Protein AF-Q8PYI3-F1 (afdb_monomer_lite)

Secondary structure (DSSP, 8-state):
-HHHHHHHTT-EEEEEEETTEEEEEEET--HHHHHHHHHH-HHHHTTT-

Foldseek 3Di:
DVVLVVVCPPFDFDFDCDPNDTDTATPPDDPVNVVVQVVVHDVSVVVHD

Structure (mmCIF, N/CA/C/O backbone):
data_AF-Q8PYI3-F1
#
_entry.id   AF-Q8PYI3-F1
#
loop_
_atom_site.group_PDB
_atom_site.id
_atom_site.type_symbol
_atom_site.label_atom_id
_atom_site.label_alt_id
_atom_site.label_comp_id
_atom_site.label_asym_id
_atom_site.label_entity_id
_atom_site.label_seq_id
_atom_site.pdbx_PDB_ins_code
_atom_site.Cartn_x
_atom_site.Cartn_y
_atom_site.Cartn_z
_atom_site.occupancy
_atom_site.B_iso_or_equiv
_atom_site.auth_seq_id
_atom_site.auth_comp_id
_atom_site.auth_asym_id
_ato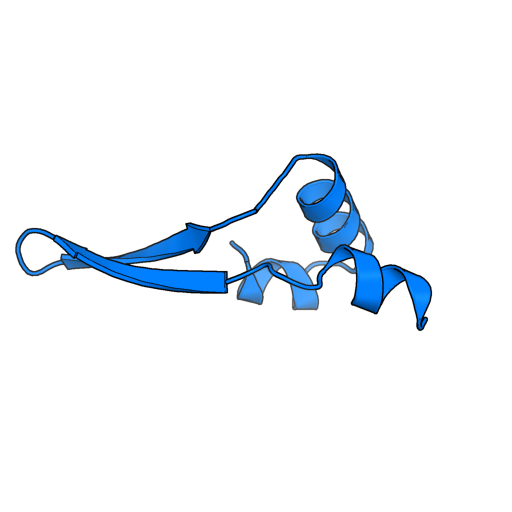m_site.auth_atom_id
_atom_site.pdbx_PDB_model_num
ATOM 1 N N . MET A 1 1 ? 3.090 5.359 -18.526 1.00 62.84 1 MET A N 1
ATOM 2 C CA . MET A 1 1 ? 2.269 5.081 -17.320 1.00 62.84 1 MET A CA 1
ATOM 3 C C . MET A 1 1 ? 1.832 3.618 -17.154 1.00 62.84 1 MET A C 1
ATOM 5 O O . MET A 1 1 ? 1.754 3.185 -16.016 1.00 62.84 1 MET A O 1
ATOM 9 N N . LYS A 1 2 ? 1.600 2.823 -18.220 1.00 68.19 2 LYS A N 1
ATOM 10 C CA . LYS A 1 2 ? 1.155 1.404 -18.123 1.00 68.19 2 LYS A CA 1
ATOM 11 C C . LYS A 1 2 ? 1.953 0.516 -17.147 1.00 68.19 2 LYS A C 1
ATOM 13 O O . LYS A 1 2 ? 1.368 -0.320 -16.473 1.00 68.19 2 LYS A O 1
ATOM 18 N N . TRP A 1 3 ? 3.269 0.702 -17.061 1.00 72.25 3 TRP A N 1
ATOM 19 C CA . TRP A 1 3 ? 4.156 -0.086 -16.195 1.00 72.25 3 TRP A CA 1
ATOM 20 C C . TRP A 1 3 ? 3.883 0.107 -14.693 1.00 72.25 3 TRP A C 1
ATOM 22 O O . TRP A 1 3 ? 3.788 -0.872 -13.960 1.00 72.25 3 TRP A O 1
ATOM 32 N N . ALA A 1 4 ? 3.658 1.347 -14.250 1.00 68.69 4 ALA A N 1
ATOM 33 C CA . ALA A 1 4 ? 3.322 1.650 -12.860 1.00 68.69 4 ALA A CA 1
ATOM 34 C C . ALA A 1 4 ? 1.987 1.003 -12.450 1.00 68.69 4 ALA A C 1
ATOM 36 O O . ALA A 1 4 ? 1.884 0.426 -11.374 1.00 68.69 4 ALA A O 1
ATOM 37 N N . PHE A 1 5 ? 0.991 0.998 -13.343 1.00 70.25 5 PHE A N 1
ATOM 38 C CA . PHE A 1 5 ? -0.280 0.303 -13.103 1.00 70.25 5 PHE A CA 1
ATOM 39 C C . PHE A 1 5 ? -0.115 -1.214 -12.959 1.00 70.25 5 PHE A C 1
ATOM 41 O O . PHE A 1 5 ? -0.780 -1.820 -12.124 1.00 70.25 5 PHE A O 1
ATOM 48 N N . MET A 1 6 ? 0.782 -1.835 -13.733 1.00 74.94 6 MET A N 1
ATOM 49 C CA . MET A 1 6 ? 1.073 -3.265 -13.583 1.00 74.94 6 MET A CA 1
ATOM 50 C C . MET A 1 6 ? 1.732 -3.586 -12.237 1.00 74.94 6 MET A C 1
ATOM 52 O O . MET A 1 6 ? 1.394 -4.602 -11.640 1.00 74.94 6 MET A O 1
ATOM 56 N N . LEU A 1 7 ? 2.602 -2.709 -11.725 1.00 71.56 7 LEU A N 1
ATOM 57 C CA . LEU A 1 7 ? 3.249 -2.878 -10.416 1.00 71.56 7 LEU A CA 1
ATOM 58 C C . LEU A 1 7 ? 2.278 -2.717 -9.240 1.00 71.56 7 LEU A C 1
ATOM 60 O O . LEU A 1 7 ? 2.429 -3.382 -8.218 1.00 71.56 7 LEU A O 1
ATOM 64 N N . MET A 1 8 ? 1.271 -1.860 -9.391 1.00 74.25 8 MET A N 1
ATOM 65 C CA . MET A 1 8 ? 0.237 -1.630 -8.375 1.00 74.25 8 MET A CA 1
ATOM 66 C C . MET A 1 8 ? -0.875 -2.689 -8.422 1.00 74.25 8 MET A C 1
ATOM 68 O O . MET A 1 8 ? -1.700 -2.779 -7.513 1.00 74.25 8 MET A O 1
ATOM 72 N N . ARG A 1 9 ? -0.898 -3.524 -9.468 1.00 72.12 9 ARG A N 1
ATOM 73 C CA . ARG A 1 9 ? -1.890 -4.586 -9.635 1.00 72.12 9 ARG A CA 1
ATOM 74 C C . ARG A 1 9 ? -1.778 -5.589 -8.480 1.00 72.12 9 ARG A C 1
ATOM 76 O O . ARG A 1 9 ? -0.689 -6.035 -8.122 1.00 72.12 9 ARG A O 1
ATOM 83 N N . GLY A 1 10 ? -2.919 -5.921 -7.882 1.00 70.56 10 GLY A N 1
ATOM 84 C CA . GLY A 1 10 ? -2.997 -6.845 -6.751 1.00 70.56 10 GLY A CA 1
ATOM 85 C C . GLY A 1 10 ? -2.759 -6.217 -5.378 1.00 70.56 10 GLY A C 1
ATOM 86 O O . GLY A 1 10 ? -2.782 -6.962 -4.405 1.00 70.56 10 GLY A O 1
ATOM 87 N N . ILE A 1 11 ? -2.548 -4.894 -5.271 1.00 74.12 11 ILE A N 1
ATOM 88 C CA . ILE A 1 11 ? -2.783 -4.212 -3.991 1.00 74.12 11 ILE A CA 1
ATOM 89 C C . ILE A 1 11 ? -4.286 -4.285 -3.721 1.00 74.12 11 ILE A C 1
ATOM 91 O O . ILE A 1 11 ? -5.084 -3.816 -4.534 1.00 74.12 11 ILE A O 1
ATOM 95 N N . THR A 1 12 ? -4.665 -4.908 -2.613 1.00 71.19 12 THR A N 1
ATOM 96 C CA . THR A 1 12 ? -6.068 -5.092 -2.242 1.00 71.19 12 THR A CA 1
ATOM 97 C C . THR A 1 12 ? -6.294 -4.444 -0.890 1.00 71.19 12 THR A C 1
ATOM 99 O O . THR A 1 12 ? -5.621 -4.773 0.084 1.00 71.19 12 THR A O 1
ATOM 102 N N . GLU A 1 13 ? -7.238 -3.510 -0.844 1.00 68.31 13 GLU A N 1
ATOM 103 C CA . GLU A 1 13 ? -7.739 -2.957 0.407 1.00 68.31 13 GLU A CA 1
ATOM 104 C C . GLU A 1 13 ? -8.599 -4.028 1.083 1.00 68.31 13 GLU A C 1
ATOM 106 O O . GLU A 1 13 ? -9.624 -4.454 0.546 1.00 68.31 13 GLU A O 1
ATOM 111 N N . VAL A 1 14 ? -8.152 -4.505 2.239 1.00 65.31 14 VAL A N 1
ATOM 112 C CA . VAL A 1 14 ? -8.880 -5.474 3.051 1.00 65.31 14 VAL A CA 1
ATOM 113 C C . VAL A 1 14 ? -9.395 -4.740 4.275 1.00 65.31 14 VAL A C 1
ATOM 115 O O . VAL A 1 14 ? -8.628 -4.272 5.115 1.00 65.31 14 VAL A O 1
ATOM 118 N N . LYS A 1 15 ? -10.717 -4.635 4.380 1.00 56.53 15 LYS A N 1
ATOM 119 C CA . LYS A 1 15 ? -11.372 -4.131 5.584 1.00 56.53 15 LYS A CA 1
ATOM 120 C C . LYS A 1 15 ? -11.525 -5.301 6.542 1.00 56.53 15 LYS A C 1
ATOM 122 O O . LYS A 1 15 ? -12.324 -6.199 6.290 1.00 56.53 15 LYS A O 1
ATOM 127 N N . LEU A 1 16 ? -10.710 -5.315 7.590 1.00 65.38 16 LEU A N 1
ATOM 128 C CA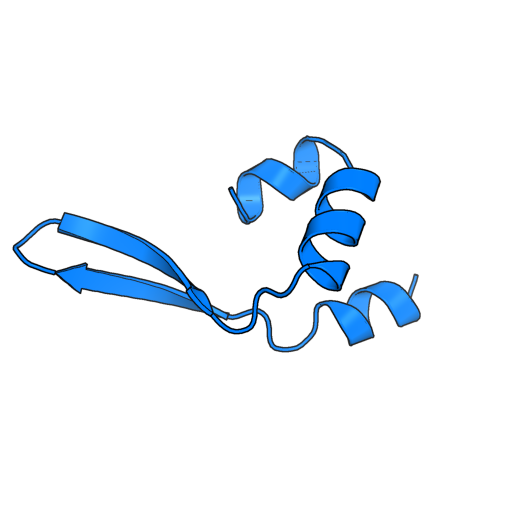 . LEU A 1 16 ? -10.813 -6.295 8.661 1.00 65.38 16 LEU A CA 1
ATOM 129 C C . LEU A 1 16 ? -11.601 -5.662 9.799 1.00 65.38 16 LEU A C 1
ATOM 131 O O . LEU A 1 16 ? -11.199 -4.645 10.361 1.00 65.38 16 LEU A O 1
ATOM 135 N N . GLU A 1 17 ? -12.739 -6.257 10.118 1.00 59.59 17 GLU A N 1
ATOM 136 C CA . GLU A 1 17 ? -13.533 -5.875 11.275 1.00 59.59 17 GLU A CA 1
ATOM 137 C C . GLU A 1 17 ? -13.101 -6.770 12.438 1.00 59.59 17 GLU A C 1
ATOM 139 O O . GLU A 1 17 ? -13.389 -7.966 12.464 1.00 59.59 17 GLU A O 1
ATOM 144 N N . ILE A 1 18 ? -12.309 -6.206 13.349 1.00 64.31 18 ILE A N 1
ATOM 145 C CA . ILE A 1 18 ? -11.800 -6.906 14.531 1.00 64.31 18 ILE A CA 1
ATOM 146 C C . ILE A 1 18 ? -12.311 -6.131 15.743 1.00 64.31 18 ILE A C 1
ATOM 148 O O . ILE A 1 18 ? -12.050 -4.936 15.868 1.00 64.31 18 ILE A O 1
ATOM 152 N N . ASP A 1 19 ? -13.057 -6.800 16.624 1.00 61.81 19 ASP A N 1
ATOM 153 C CA . ASP A 1 19 ? -13.509 -6.247 17.912 1.00 61.81 19 ASP A CA 1
ATOM 154 C C . ASP A 1 19 ? -14.252 -4.894 17.802 1.00 61.81 19 ASP A C 1
ATOM 156 O O . ASP A 1 19 ? -13.953 -3.918 18.488 1.00 61.81 19 ASP A O 1
ATOM 160 N N . SER A 1 20 ? -15.239 -4.811 16.899 1.00 70.56 20 SER A N 1
A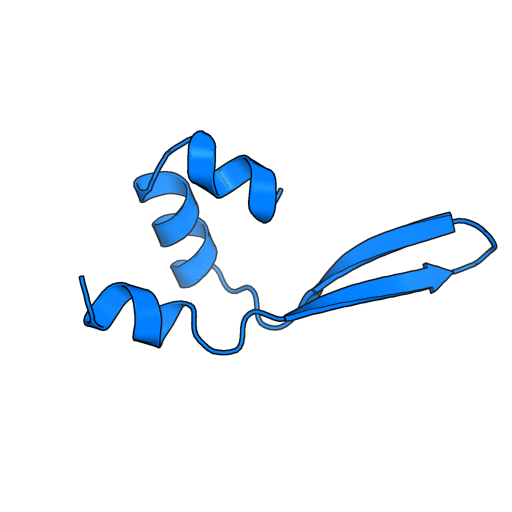TOM 161 C CA . SER A 1 20 ? -16.024 -3.589 16.615 1.00 70.56 20 SER A CA 1
ATOM 162 C C . SER A 1 20 ? -15.208 -2.385 16.111 1.00 70.56 20 SER A C 1
ATOM 164 O O . SER A 1 20 ? -15.730 -1.271 16.025 1.00 70.56 20 SER A O 1
ATOM 166 N N . LYS A 1 21 ? -13.933 -2.583 15.745 1.00 59.66 21 LYS A N 1
ATOM 167 C CA . LYS A 1 21 ? -13.115 -1.602 15.027 1.00 59.66 21 LYS A CA 1
ATOM 168 C C . LYS A 1 21 ? -12.896 -2.063 13.594 1.00 59.66 21 LYS A C 1
ATOM 170 O O . LYS A 1 21 ? -12.358 -3.138 13.334 1.00 59.66 21 LYS A O 1
ATOM 175 N N . VAL A 1 22 ? -13.268 -1.200 12.656 1.00 63.38 22 VAL A N 1
ATOM 176 C CA . VAL A 1 22 ? -12.923 -1.368 11.245 1.00 63.38 22 VAL A CA 1
ATOM 177 C C . VAL A 1 22 ? -11.471 -0.934 11.071 1.00 63.38 22 VAL A C 1
ATOM 179 O O . VAL A 1 22 ? -11.154 0.251 11.169 1.00 63.38 22 VAL A O 1
ATOM 182 N N . VAL A 1 23 ? -10.585 -1.899 10.836 1.00 67.31 23 VAL A N 1
ATOM 183 C CA . VAL A 1 23 ? -9.184 -1.651 10.496 1.00 67.31 23 VAL A CA 1
ATOM 184 C C . VAL A 1 23 ? -9.014 -1.905 9.006 1.00 67.31 23 VAL A C 1
ATOM 186 O O . VAL A 1 23 ? -9.079 -3.039 8.530 1.00 67.31 23 VAL A O 1
ATOM 189 N N . THR A 1 24 ? -8.788 -0.834 8.253 1.00 66.50 24 THR A N 1
ATOM 190 C CA . THR A 1 24 ? -8.413 -0.933 6.844 1.00 66.50 24 THR A CA 1
ATOM 191 C C . THR A 1 24 ? -6.946 -1.338 6.760 1.00 66.50 24 THR A C 1
ATOM 193 O O . THR A 1 24 ? -6.066 -0.579 7.162 1.00 66.50 24 THR A O 1
ATOM 196 N N . GLN A 1 25 ? -6.670 -2.542 6.264 1.00 69.31 25 GLN A N 1
ATOM 197 C CA . GLN A 1 25 ? -5.315 -3.009 5.986 1.00 69.31 25 GLN A CA 1
ATOM 198 C C . GLN A 1 25 ? -5.098 -3.150 4.487 1.00 69.31 25 GLN A C 1
ATOM 200 O O . GLN A 1 25 ? -6.005 -3.476 3.724 1.00 69.31 25 GLN A O 1
ATOM 205 N N . ILE A 1 26 ? -3.861 -2.933 4.058 1.00 74.94 26 ILE A N 1
ATOM 206 C CA . ILE A 1 26 ? -3.488 -3.045 2.652 1.00 74.94 26 ILE A CA 1
ATOM 207 C C . ILE A 1 26 ? -2.726 -4.343 2.457 1.00 74.94 26 ILE A C 1
ATOM 209 O O . ILE A 1 26 ? -1.570 -4.474 2.862 1.00 74.94 26 ILE A O 1
ATOM 213 N N . ALA A 1 27 ? -3.380 -5.310 1.824 1.00 70.00 27 ALA A N 1
ATOM 214 C CA . ALA A 1 27 ? -2.765 -6.577 1.475 1.00 70.00 27 ALA A CA 1
ATOM 215 C C . ALA A 1 27 ? -1.876 -6.424 0.230 1.00 70.00 27 ALA A C 1
ATOM 217 O O . ALA A 1 27 ? -2.125 -5.592 -0.648 1.00 70.00 27 ALA A O 1
ATOM 218 N N . ASN A 1 28 ? -0.833 -7.257 0.141 1.00 71.25 28 ASN A N 1
ATOM 219 C CA . ASN A 1 28 ? 0.152 -7.270 -0.952 1.00 71.25 28 ASN A CA 1
ATOM 220 C C . ASN A 1 28 ? 0.924 -5.949 -1.144 1.00 71.25 28 ASN A C 1
ATOM 222 O O . ASN A 1 28 ? 1.416 -5.663 -2.248 1.00 71.25 28 ASN A O 1
ATOM 226 N N . MET A 1 29 ? 1.043 -5.154 -0.081 1.00 78.19 29 MET A N 1
ATOM 227 C CA . MET A 1 29 ? 1.902 -3.978 -0.028 1.00 78.19 29 MET A CA 1
ATOM 228 C C . MET A 1 29 ? 3.350 -4.407 0.245 1.00 78.19 29 MET A C 1
ATOM 230 O O . MET A 1 29 ? 3.614 -5.159 1.178 1.00 78.19 29 MET A O 1
ATOM 234 N N . ASN A 1 30 ? 4.294 -3.948 -0.579 1.00 79.94 30 ASN A N 1
ATOM 235 C CA . ASN A 1 30 ? 5.724 -4.207 -0.398 1.00 79.94 30 ASN A CA 1
ATOM 236 C C . ASN A 1 30 ? 6.524 -2.900 -0.490 1.00 79.94 30 ASN A C 1
ATOM 238 O O . ASN A 1 30 ? 5.998 -1.858 -0.884 1.00 79.94 30 ASN A O 1
ATOM 242 N N . GLU A 1 31 ? 7.807 -2.951 -0.139 1.00 79.56 31 GLU A N 1
ATOM 243 C CA . GLU A 1 31 ? 8.658 -1.758 -0.067 1.00 79.56 31 GLU A CA 1
ATOM 244 C C . GLU A 1 31 ? 8.767 -1.013 -1.412 1.00 79.56 31 GLU A C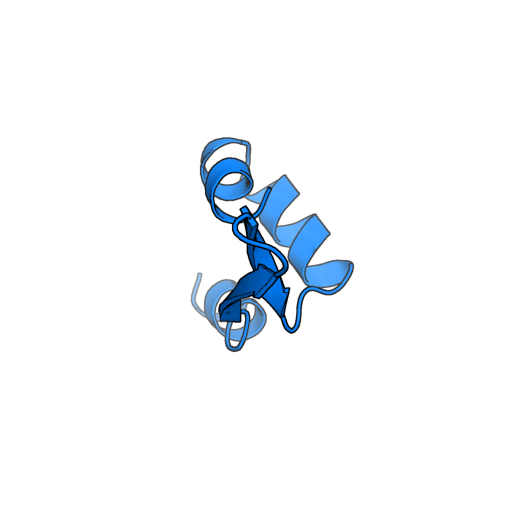 1
ATOM 246 O O . GLU A 1 31 ? 8.772 0.219 -1.454 1.00 79.56 31 GLU A O 1
ATOM 251 N N . VAL A 1 32 ? 8.792 -1.751 -2.526 1.00 78.75 32 VAL A N 1
ATOM 252 C CA . VAL A 1 32 ? 8.838 -1.181 -3.881 1.00 78.75 32 VAL A CA 1
ATOM 253 C C . VAL A 1 32 ? 7.562 -0.393 -4.178 1.00 78.75 32 VAL A C 1
ATOM 255 O O . VAL A 1 32 ? 7.638 0.756 -4.610 1.00 78.75 32 VAL A O 1
ATOM 258 N N . LYS A 1 33 ? 6.386 -0.963 -3.894 1.00 78.38 33 LYS A N 1
ATOM 259 C CA . LYS A 1 33 ? 5.087 -0.296 -4.074 1.00 78.38 33 LYS A CA 1
ATOM 260 C C . LYS A 1 33 ? 4.947 0.921 -3.154 1.00 78.38 33 LYS A C 1
ATOM 262 O O . LYS A 1 33 ? 4.494 1.968 -3.606 1.00 78.38 33 LYS A O 1
ATOM 267 N N . ALA A 1 34 ? 5.428 0.833 -1.911 1.00 80.38 34 ALA A N 1
ATOM 268 C CA . ALA A 1 34 ? 5.453 1.961 -0.978 1.00 80.38 34 ALA A CA 1
ATOM 269 C C . ALA A 1 34 ? 6.316 3.127 -1.487 1.00 80.38 34 ALA A C 1
ATOM 271 O O . ALA A 1 34 ? 5.892 4.284 -1.440 1.00 80.38 34 ALA A O 1
ATOM 272 N N . LYS A 1 35 ? 7.502 2.836 -2.036 1.00 83.31 35 LYS A N 1
ATOM 273 C CA . LYS A 1 35 ? 8.366 3.842 -2.673 1.00 83.31 35 LYS A CA 1
ATOM 274 C C . LYS A 1 35 ? 7.702 4.473 -3.900 1.00 83.31 35 LYS A C 1
ATOM 276 O O . LYS A 1 35 ? 7.785 5.686 -4.066 1.00 83.31 35 LYS A O 1
ATOM 281 N N . ILE A 1 36 ? 7.006 3.685 -4.722 1.00 81.06 36 ILE A N 1
ATOM 282 C CA . ILE A 1 36 ? 6.261 4.194 -5.885 1.00 81.06 36 ILE A CA 1
ATOM 283 C C . ILE A 1 36 ? 5.133 5.136 -5.445 1.00 81.06 36 ILE A C 1
ATOM 285 O O . ILE A 1 36 ? 5.001 6.216 -6.015 1.00 81.06 36 ILE A O 1
ATOM 289 N N . ILE A 1 37 ? 4.362 4.775 -4.416 1.00 80.81 37 ILE A N 1
ATOM 290 C CA . ILE A 1 37 ? 3.291 5.628 -3.875 1.00 80.81 37 ILE A CA 1
ATOM 291 C C . ILE A 1 37 ? 3.856 6.957 -3.361 1.00 80.81 37 ILE A C 1
ATOM 293 O O . ILE A 1 37 ? 3.319 8.011 -3.699 1.00 80.81 37 ILE A O 1
ATOM 297 N N . ARG A 1 38 ? 4.983 6.923 -2.636 1.00 81.94 38 ARG A N 1
ATOM 298 C CA . ARG A 1 38 ? 5.690 8.138 -2.193 1.00 81.94 38 ARG A CA 1
ATOM 299 C C . ARG A 1 38 ? 6.158 9.005 -3.362 1.00 81.94 38 ARG A C 1
ATOM 301 O O . ARG A 1 38 ? 6.001 10.221 -3.330 1.00 81.94 38 ARG A O 1
ATOM 308 N N . LEU A 1 39 ? 6.690 8.390 -4.422 1.00 83.69 39 LEU A N 1
ATOM 309 C CA . LEU A 1 39 ? 7.110 9.100 -5.638 1.00 83.69 39 LEU A CA 1
ATOM 310 C C . LEU A 1 39 ? 5.931 9.722 -6.401 1.00 83.69 39 LEU A C 1
ATOM 312 O O . LEU A 1 39 ? 6.100 10.765 -7.026 1.00 83.69 39 LEU A O 1
ATOM 316 N N . MET A 1 40 ? 4.740 9.117 -6.343 1.00 81.06 40 MET A N 1
ATOM 317 C CA . MET A 1 40 ? 3.515 9.689 -6.921 1.00 81.06 40 MET A CA 1
ATOM 318 C C . MET A 1 40 ? 2.979 10.894 -6.128 1.00 81.06 40 MET A C 1
ATOM 320 O O . MET A 1 40 ? 2.140 11.641 -6.635 1.00 81.06 40 MET A O 1
ATOM 324 N N . GLY A 1 41 ? 3.486 11.110 -4.913 1.00 79.12 41 GLY A N 1
ATOM 325 C CA . GLY A 1 41 ? 3.202 12.271 -4.082 1.00 79.12 41 GLY A CA 1
ATOM 326 C C . GLY A 1 41 ? 1.985 12.108 -3.170 1.00 79.12 41 GLY A C 1
ATOM 327 O O . GLY A 1 41 ? 1.221 11.144 -3.244 1.00 79.12 41 GLY A O 1
ATOM 328 N N . LYS A 1 42 ? 1.783 13.116 -2.313 1.00 77.00 42 LYS A N 1
ATOM 329 C CA . LYS A 1 42 ? 0.813 13.113 -1.198 1.00 77.00 42 LYS A CA 1
ATOM 330 C C . LYS A 1 42 ? -0.625 12.764 -1.595 1.00 77.00 42 LYS A C 1
ATOM 332 O O . LYS A 1 42 ? -1.365 12.174 -0.816 1.00 77.00 42 LYS A O 1
ATOM 337 N N . ASN A 1 43 ? -1.025 13.102 -2.822 1.00 73.62 43 ASN A N 1
ATOM 338 C CA . ASN A 1 43 ? -2.361 12.790 -3.331 1.00 73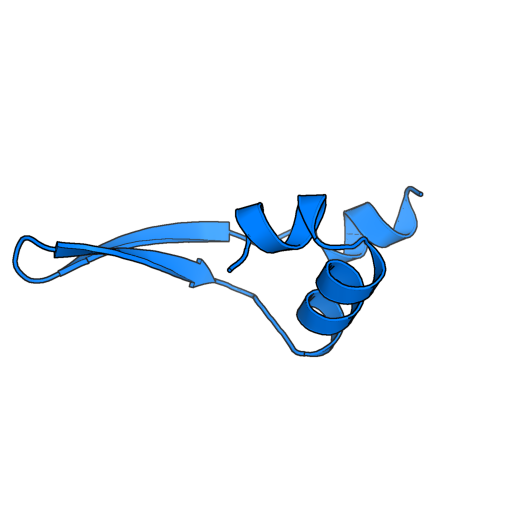.62 43 ASN A CA 1
ATOM 339 C C . ASN A 1 43 ? -2.596 11.287 -3.515 1.00 73.62 43 ASN A C 1
ATOM 341 O O . ASN A 1 43 ? -3.748 10.864 -3.470 1.00 73.62 43 ASN A O 1
ATOM 345 N N . 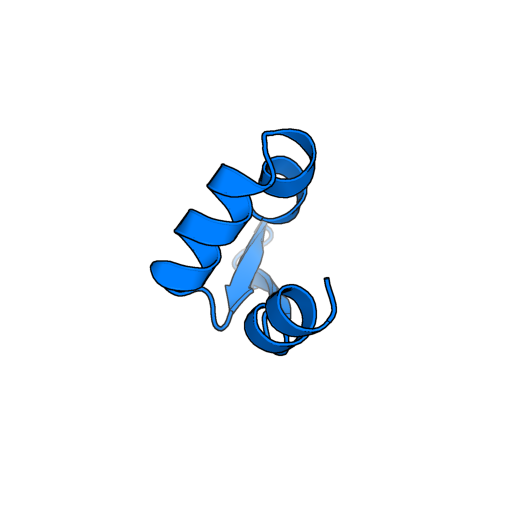CYS A 1 44 ? -1.535 10.508 -3.745 1.00 70.88 44 CYS A N 1
ATOM 346 C CA . CYS A 1 44 ? -1.600 9.052 -3.817 1.00 70.88 44 CYS A CA 1
ATOM 347 C C . CYS A 1 44 ? -1.397 8.406 -2.446 1.00 70.88 44 CYS A C 1
ATOM 349 O O . CYS A 1 44 ? -2.045 7.404 -2.168 1.00 70.88 44 CYS A O 1
ATOM 351 N N . GLU A 1 45 ? -0.561 8.989 -1.582 1.00 70.31 45 GLU A N 1
ATOM 352 C CA . GLU A 1 45 ? -0.329 8.479 -0.222 1.00 70.31 45 GLU A CA 1
ATOM 353 C C . GLU A 1 45 ? -1.628 8.335 0.576 1.00 70.31 45 GLU A C 1
ATOM 355 O O . GLU A 1 45 ? -1.828 7.284 1.166 1.00 70.31 45 GLU A O 1
ATOM 360 N N . LYS A 1 46 ? -2.556 9.302 0.487 1.00 73.31 46 LYS A N 1
ATOM 361 C CA . LYS A 1 46 ? -3.846 9.285 1.214 1.00 73.31 46 LYS A CA 1
ATOM 362 C C . LYS A 1 46 ? -4.748 8.071 0.945 1.00 73.31 46 LYS A C 1
ATOM 364 O O . LYS A 1 46 ? -5.737 7.877 1.640 1.00 73.31 46 LYS A O 1
ATOM 369 N N . TYR A 1 47 ? -4.511 7.352 -0.153 1.00 67.19 47 TYR A N 1
ATOM 370 C CA . TYR A 1 47 ? -5.290 6.163 -0.505 1.00 67.19 47 TYR A CA 1
ATOM 371 C C . TYR A 1 47 ? -4.676 4.890 0.073 1.00 67.19 47 TYR A C 1
ATOM 373 O O . TYR A 1 47 ? -5.334 3.854 0.071 1.00 67.19 47 TYR A O 1
ATOM 381 N N . TYR A 1 48 ? -3.419 4.960 0.522 1.00 62.78 48 TYR A N 1
ATOM 382 C CA . TYR A 1 48 ? -2.659 3.807 0.987 1.00 62.78 48 TYR A CA 1
ATOM 383 C C . TYR A 1 48 ? -2.087 3.952 2.415 1.00 62.78 48 TYR A C 1
ATOM 385 O O . TYR A 1 48 ? -1.574 2.973 2.957 1.00 62.78 48 TYR A O 1
ATOM 393 N N . PHE A 1 49 ? -2.154 5.143 3.011 1.00 65.56 49 PHE A N 1
ATOM 394 C CA . PHE A 1 49 ? -1.698 5.488 4.361 1.00 65.56 49 PHE A CA 1
ATOM 395 C C . PHE A 1 49 ? -2.713 6.424 5.015 1.00 65.56 49 PHE A C 1
ATOM 397 O O . PHE A 1 49 ? -2.902 6.288 6.242 1.00 65.56 49 PHE A O 1
#

Sequence (49 aa):
MKWAFMLMRGITEVKLEIDSKVVTQIANMNEVKAKIIRLMGKNCEKYYF

Organism: Methanosarcina mazei (strain ATCC BAA-159 / DSM 3647 / Goe1 / Go1 / JCM 11833 / OCM 88) (NCBI:txid192952)

Radius of gyration: 12.26 Å; chains: 1; bounding box: 25×20×36 Å

pLDDT: mean 71.67, std 6.76, range [56.53, 83.69]